Protein AF-W1YPB9-F1 (afdb_monomer_lite)

Structure (mmCIF, N/CA/C/O backbone):
data_AF-W1YPB9-F1
#
_entry.id   AF-W1YPB9-F1
#
loop_
_atom_site.group_PDB
_atom_site.id
_atom_site.type_symbol
_atom_site.label_atom_id
_atom_site.label_alt_id
_atom_site.label_comp_id
_atom_site.label_asym_id
_atom_site.label_entity_id
_atom_site.label_seq_id
_atom_site.pdbx_PDB_ins_code
_atom_site.Cartn_x
_atom_site.Cartn_y
_atom_site.Cartn_z
_atom_site.occupancy
_atom_site.B_iso_or_equiv
_atom_site.auth_seq_id
_atom_site.auth_comp_id
_atom_site.auth_asym_id
_atom_site.auth_atom_id
_atom_site.pdbx_PDB_model_num
ATOM 1 N N . LEU A 1 1 ? -1.089 -9.489 24.897 1.00 40.78 1 LEU A N 1
ATOM 2 C CA . LEU A 1 1 ? -0.245 -9.870 23.741 1.00 40.78 1 LEU A CA 1
ATOM 3 C C . LEU A 1 1 ? -0.240 -8.699 22.773 1.00 40.78 1 LEU A C 1
ATOM 5 O O . LEU A 1 1 ? -1.296 -8.360 22.256 1.00 40.78 1 LEU A O 1
ATOM 9 N N . THR A 1 2 ? 0.892 -8.024 22.595 1.00 49.25 2 THR A N 1
ATOM 10 C CA . THR A 1 2 ? 1.012 -6.949 21.601 1.00 49.25 2 THR A CA 1
ATOM 11 C C . THR A 1 2 ? 0.943 -7.593 20.219 1.00 49.25 2 THR A C 1
ATOM 13 O O . THR A 1 2 ? 1.819 -8.384 19.875 1.00 49.25 2 THR A O 1
ATOM 16 N N . MET A 1 3 ? -0.117 -7.326 19.454 1.00 59.91 3 MET A N 1
ATOM 17 C CA . MET A 1 3 ? -0.225 -7.812 18.076 1.00 59.91 3 MET A CA 1
ATOM 18 C C . MET A 1 3 ? 0.949 -7.268 17.253 1.00 59.91 3 MET A C 1
ATOM 20 O O . MET A 1 3 ? 1.258 -6.074 17.304 1.00 59.91 3 MET A O 1
ATOM 24 N N . SER A 1 4 ? 1.630 -8.146 16.516 1.00 70.62 4 SER A N 1
ATOM 25 C CA . SER A 1 4 ? 2.726 -7.750 15.632 1.00 70.62 4 SER A CA 1
ATOM 26 C C . SER A 1 4 ? 2.153 -7.047 14.402 1.00 70.62 4 SER A C 1
ATOM 28 O O . SER A 1 4 ? 1.528 -7.684 13.565 1.00 70.62 4 SER A O 1
ATOM 30 N N . LYS A 1 5 ? 2.402 -5.740 14.261 1.00 81.44 5 LYS A N 1
ATOM 31 C CA . LYS A 1 5 ? 1.984 -4.912 13.105 1.00 81.44 5 LYS A CA 1
ATOM 32 C C . LYS A 1 5 ? 2.881 -5.109 11.872 1.00 81.44 5 LYS A C 1
ATOM 34 O O . LYS A 1 5 ? 2.849 -4.320 10.933 1.00 81.44 5 LYS A O 1
ATOM 39 N N . ARG A 1 6 ? 3.758 -6.115 11.912 1.00 90.38 6 ARG A N 1
ATOM 40 C CA . ARG A 1 6 ? 4.733 -6.413 10.865 1.00 90.38 6 ARG A CA 1
ATOM 41 C C . ARG A 1 6 ? 4.113 -7.380 9.866 1.00 90.38 6 ARG A C 1
ATOM 43 O O . ARG A 1 6 ? 3.762 -8.497 10.232 1.00 90.38 6 ARG A O 1
ATOM 50 N N . ILE A 1 7 ? 4.071 -6.963 8.610 1.00 92.31 7 ILE A N 1
ATOM 51 C CA . ILE A 1 7 ? 3.704 -7.799 7.467 1.00 92.31 7 ILE A CA 1
ATOM 52 C C . ILE A 1 7 ? 4.955 -8.172 6.666 1.00 92.31 7 ILE A C 1
ATOM 54 O O . ILE A 1 7 ? 5.966 -7.469 6.718 1.00 92.31 7 ILE A O 1
ATOM 58 N N . MET A 1 8 ? 4.893 -9.286 5.939 1.00 94.88 8 MET A N 1
ATOM 59 C 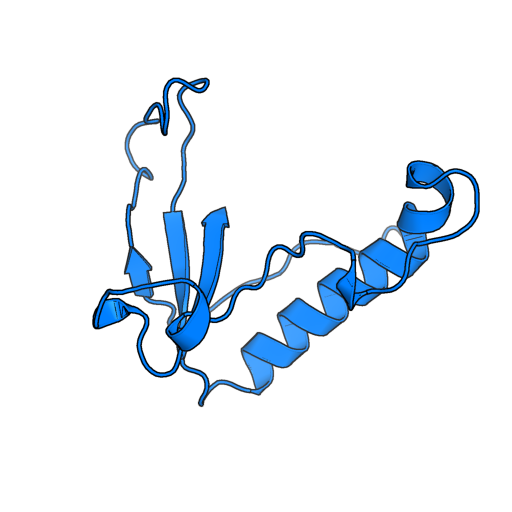CA . MET A 1 8 ? 5.945 -9.728 5.024 1.00 94.88 8 MET A CA 1
ATOM 60 C C . MET A 1 8 ? 5.343 -9.865 3.631 1.00 94.88 8 MET A C 1
ATOM 62 O O . MET A 1 8 ? 4.478 -10.711 3.420 1.00 94.88 8 MET A O 1
ATOM 66 N N . LEU A 1 9 ? 5.818 -9.049 2.694 1.00 96.06 9 LEU A N 1
ATOM 67 C CA . LEU A 1 9 ? 5.423 -9.127 1.291 1.00 96.06 9 LEU A CA 1
ATOM 68 C C . LEU A 1 9 ? 6.408 -10.016 0.535 1.00 96.06 9 LEU A C 1
ATOM 70 O O . LEU A 1 9 ? 7.604 -10.024 0.832 1.00 96.06 9 LEU A O 1
ATOM 74 N N . ARG A 1 10 ? 5.911 -10.774 -0.439 1.00 95.69 10 ARG A N 1
ATOM 75 C CA . ARG A 1 10 ? 6.717 -11.684 -1.261 1.00 95.69 10 ARG A CA 1
ATOM 76 C C . ARG A 1 10 ? 6.474 -11.381 -2.730 1.00 95.69 10 ARG A C 1
ATOM 78 O O . ARG A 1 10 ? 5.374 -10.988 -3.089 1.00 95.69 10 ARG A O 1
ATOM 85 N N . ASN A 1 11 ? 7.494 -11.587 -3.563 1.00 96.06 11 ASN A N 1
ATOM 86 C CA . ASN A 1 11 ? 7.401 -11.449 -5.022 1.00 96.06 11 ASN A CA 1
ATOM 87 C C . ASN A 1 11 ? 6.835 -10.096 -5.498 1.00 96.06 11 ASN A C 1
ATOM 89 O O . ASN A 1 11 ? 6.172 -10.022 -6.528 1.00 96.06 11 ASN A O 1
ATOM 93 N N . VAL A 1 12 ? 7.107 -9.024 -4.751 1.00 97.94 12 VAL A N 1
ATOM 94 C CA . VAL A 1 12 ? 6.746 -7.658 -5.147 1.00 97.94 12 VAL A CA 1
ATOM 95 C C . VAL A 1 12 ? 7.812 -7.063 -6.059 1.00 97.94 12 VAL A C 1
ATOM 97 O O . VAL A 1 12 ? 8.998 -7.383 -5.942 1.00 97.94 12 VAL A O 1
ATOM 100 N N . ARG A 1 13 ? 7.406 -6.147 -6.938 1.00 98.38 13 ARG A N 1
ATOM 101 C CA . ARG A 1 13 ? 8.340 -5.318 -7.710 1.00 98.38 13 ARG A CA 1
ATOM 102 C C . ARG A 1 13 ? 8.669 -4.060 -6.912 1.00 98.38 13 ARG A C 1
ATOM 104 O O . ARG A 1 13 ? 7.771 -3.423 -6.370 1.00 98.38 13 ARG A O 1
ATOM 111 N N . LEU A 1 14 ? 9.946 -3.684 -6.856 1.00 98.38 14 LEU A N 1
ATOM 112 C CA . LEU A 1 14 ? 10.362 -2.410 -6.270 1.00 98.38 14 LEU A CA 1
ATOM 113 C C . LEU A 1 14 ? 10.456 -1.329 -7.352 1.00 98.38 14 LEU A C 1
ATOM 115 O O . LEU A 1 14 ? 11.076 -1.539 -8.394 1.00 98.38 14 LEU A O 1
ATOM 119 N N . SER A 1 15 ? 9.883 -0.163 -7.074 1.00 97.88 15 SER A N 1
ATOM 120 C CA . SER A 1 15 ? 10.091 1.082 -7.819 1.00 97.88 15 SER A CA 1
ATOM 121 C C . SER A 1 15 ? 10.656 2.148 -6.884 1.00 97.88 15 SER A C 1
ATOM 123 O O . SER A 1 15 ? 10.397 2.115 -5.684 1.00 97.88 15 SER A O 1
ATOM 125 N N . TYR A 1 16 ? 11.430 3.098 -7.422 1.00 96.25 16 TYR A N 1
ATOM 126 C CA . TYR A 1 16 ? 12.097 4.148 -6.633 1.00 96.25 16 TYR A CA 1
ATOM 127 C C . TYR A 1 16 ? 12.874 3.586 -5.428 1.00 96.25 16 TYR A C 1
ATOM 129 O O . TYR A 1 16 ? 12.736 4.058 -4.304 1.00 96.25 16 TYR A O 1
ATOM 137 N N . ALA A 1 17 ? 13.657 2.527 -5.658 1.00 97.75 17 ALA A N 1
ATOM 138 C CA . ALA A 1 17 ? 14.364 1.812 -4.602 1.00 97.75 17 ALA A CA 1
ATOM 139 C C . ALA A 1 17 ? 15.573 2.613 -4.082 1.00 97.75 17 ALA A C 1
ATOM 141 O O . ALA A 1 17 ? 16.666 2.575 -4.648 1.00 97.75 17 ALA A O 1
ATOM 142 N N . HIS A 1 18 ? 15.378 3.306 -2.966 1.00 97.88 18 HIS A N 1
ATOM 143 C CA . HIS A 1 18 ? 16.393 3.993 -2.170 1.00 97.88 18 HIS A CA 1
ATOM 144 C C . HIS A 1 18 ? 16.775 3.120 -0.970 1.00 97.88 18 HIS A C 1
ATOM 146 O O . HIS A 1 18 ? 16.535 3.475 0.179 1.00 97.88 18 HIS A O 1
ATOM 152 N N . VAL A 1 19 ? 17.293 1.920 -1.247 1.00 97.44 19 VAL A N 1
ATOM 153 C CA . VAL A 1 19 ? 17.589 0.899 -0.220 1.00 97.44 19 VAL A CA 1
ATOM 154 C C . VAL A 1 19 ? 19.067 0.835 0.169 1.00 97.44 19 VAL A C 1
ATOM 156 O O . VAL A 1 19 ? 19.391 0.314 1.230 1.00 97.44 19 VAL A O 1
ATOM 159 N N . TRP A 1 20 ? 19.949 1.381 -0.671 1.00 97.69 20 TRP A N 1
ATOM 160 C CA . TRP A 1 20 ? 21.395 1.434 -0.425 1.00 97.69 20 TRP A CA 1
ATOM 161 C C . TRP A 1 20 ? 21.823 2.746 0.227 1.00 97.69 20 TRP A C 1
ATOM 163 O O . TRP A 1 20 ? 22.684 2.751 1.098 1.00 97.69 20 TRP A O 1
ATOM 173 N N . GLU A 1 21 ? 21.180 3.845 -0.163 1.00 97.62 21 GLU A N 1
ATOM 174 C CA . GLU A 1 21 ? 21.437 5.187 0.352 1.00 97.62 21 GLU A CA 1
ATOM 175 C C . GLU A 1 21 ? 20.103 5.931 0.510 1.00 97.62 21 GLU A C 1
ATOM 177 O O . GLU A 1 21 ? 19.208 5.770 -0.333 1.00 97.62 21 GLU A O 1
ATOM 182 N N . PRO A 1 22 ? 19.938 6.741 1.572 1.00 97.56 22 PRO A N 1
ATOM 183 C CA . PRO A 1 22 ? 18.718 7.499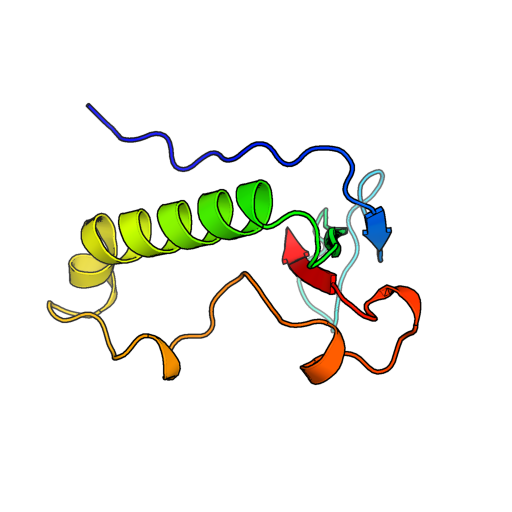 1.786 1.00 97.56 22 PRO A CA 1
ATOM 184 C C . PRO A 1 22 ? 18.614 8.640 0.770 1.00 97.56 22 PRO A C 1
ATOM 186 O O . PRO A 1 22 ? 19.602 9.299 0.447 1.00 97.56 22 PRO A O 1
ATOM 189 N N . LYS A 1 23 ? 17.397 8.931 0.303 1.00 97.25 23 LYS A N 1
ATOM 190 C CA . LYS A 1 23 ? 17.148 10.023 -0.646 1.00 97.25 23 LYS A CA 1
ATOM 191 C C . LYS A 1 23 ? 16.102 10.988 -0.111 1.00 97.25 23 LYS A C 1
ATOM 193 O O . LYS A 1 23 ? 15.104 10.576 0.476 1.00 97.25 23 LYS A O 1
ATOM 198 N N . SER A 1 24 ? 16.327 12.284 -0.325 1.00 96.12 24 SER A N 1
ATOM 199 C CA . SER A 1 24 ? 15.292 13.297 -0.123 1.00 96.12 24 SER A CA 1
ATOM 200 C C . SER A 1 24 ? 14.269 13.203 -1.253 1.00 96.12 24 SER A C 1
ATOM 202 O O . SER A 1 24 ? 14.612 13.318 -2.432 1.00 96.12 24 SER A O 1
ATOM 204 N N . VAL A 1 25 ? 13.007 12.989 -0.892 1.00 90.38 25 VAL A N 1
ATOM 205 C CA . VAL A 1 25 ? 11.873 13.009 -1.821 1.00 90.38 25 VAL A CA 1
ATOM 206 C C . VAL A 1 25 ? 11.071 14.278 -1.542 1.00 90.38 25 VAL A C 1
ATOM 208 O O . VAL A 1 25 ? 10.694 14.530 -0.399 1.00 90.38 25 VAL A O 1
ATOM 211 N N . ASN A 1 26 ? 10.827 15.090 -2.576 1.00 89.62 26 ASN A N 1
ATOM 212 C CA . ASN A 1 26 ? 10.085 16.359 -2.497 1.00 89.62 26 ASN A CA 1
ATOM 213 C C . ASN A 1 26 ? 10.612 17.344 -1.433 1.00 89.62 26 ASN A C 1
ATOM 215 O O . ASN A 1 26 ? 9.832 18.027 -0.775 1.00 89.62 26 ASN A O 1
ATOM 219 N N . GLY A 1 27 ? 11.934 17.398 -1.239 1.00 93.19 27 GLY A N 1
ATOM 220 C CA . GLY A 1 27 ? 12.570 18.299 -0.271 1.00 93.19 27 GLY A CA 1
ATOM 221 C C . GLY A 1 27 ? 12.417 17.875 1.194 1.00 93.19 27 GLY A C 1
ATOM 222 O O . GLY A 1 27 ? 12.759 18.645 2.086 1.00 93.19 27 GLY A O 1
ATOM 223 N N . GLY A 1 28 ? 11.911 16.666 1.459 1.00 94.00 28 GLY A N 1
ATOM 224 C CA . GLY A 1 28 ? 11.851 16.101 2.805 1.00 94.00 28 GLY A CA 1
ATOM 225 C C . GLY A 1 28 ? 13.210 15.621 3.322 1.00 94.00 28 GLY A C 1
ATOM 226 O O . GLY A 1 28 ? 14.200 15.569 2.592 1.00 94.00 28 GLY A O 1
ATOM 227 N N . GLU A 1 29 ? 13.247 15.213 4.587 1.00 96.50 29 GLU A N 1
ATOM 228 C CA . GLU A 1 29 ? 14.408 14.540 5.176 1.00 96.50 29 GLU A CA 1
ATOM 229 C C . GLU A 1 29 ? 14.800 13.293 4.351 1.00 96.50 29 GLU A C 1
ATOM 231 O O . GLU A 1 29 ? 13.904 12.538 3.952 1.00 96.50 29 GLU A O 1
ATOM 236 N N . PRO A 1 30 ? 16.100 13.056 4.079 1.00 97.44 30 PRO A N 1
ATOM 237 C CA . PRO A 1 30 ? 16.546 11.851 3.390 1.00 97.44 30 PRO A CA 1
ATOM 238 C C . PRO A 1 30 ? 16.125 10.579 4.125 1.00 97.44 30 PRO A C 1
ATOM 240 O O . PRO A 1 30 ? 16.416 10.409 5.307 1.00 97.44 30 PRO A O 1
ATOM 243 N N . LYS A 1 31 ? 15.463 9.661 3.414 1.00 97.81 31 LYS A N 1
ATOM 244 C CA . LYS A 1 31 ? 15.010 8.379 3.970 1.00 97.81 31 LYS A CA 1
ATOM 245 C C . LYS A 1 31 ? 15.347 7.228 3.040 1.00 97.81 31 LYS A C 1
ATOM 247 O O . LYS A 1 31 ? 15.331 7.384 1.816 1.00 97.81 31 LYS A O 1
ATOM 252 N N . TYR A 1 32 ? 15.609 6.068 3.634 1.00 98.12 32 TYR A N 1
ATOM 253 C CA . TYR A 1 32 ? 15.512 4.814 2.899 1.00 98.12 32 TYR A CA 1
ATOM 254 C C . TYR A 1 32 ? 14.052 4.597 2.539 1.00 98.12 32 TYR A C 1
ATOM 256 O O . TYR A 1 32 ? 13.180 4.820 3.379 1.00 98.12 32 TYR A O 1
ATOM 264 N N . SER A 1 33 ? 13.789 4.239 1.290 1.00 97.69 33 SER A N 1
ATOM 265 C CA . SER A 1 33 ? 12.419 4.026 0.842 1.00 97.69 33 SER A CA 1
ATOM 266 C C . SER A 1 33 ? 12.339 3.168 -0.409 1.00 97.69 33 SER A C 1
ATOM 26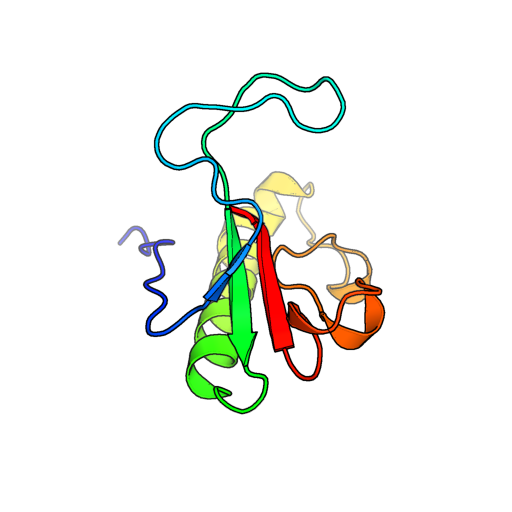8 O O . SER A 1 33 ? 13.299 3.057 -1.171 1.00 97.69 33 SER A O 1
ATOM 270 N N . ALA A 1 34 ? 11.177 2.572 -0.634 1.00 98.12 34 ALA A N 1
ATOM 271 C CA . ALA A 1 34 ? 10.797 2.001 -1.915 1.00 98.12 34 ALA A CA 1
ATOM 272 C C . ALA A 1 34 ? 9.277 2.065 -2.093 1.00 98.12 34 ALA A C 1
ATOM 274 O O . ALA A 1 34 ? 8.514 2.086 -1.127 1.00 98.12 34 ALA A O 1
ATOM 275 N N . SER A 1 35 ? 8.830 2.046 -3.346 1.00 98.25 35 SER A N 1
ATOM 276 C CA . SER A 1 35 ? 7.457 1.689 -3.684 1.00 98.25 35 SER A CA 1
ATOM 277 C C . SER A 1 35 ? 7.388 0.188 -3.943 1.00 98.25 35 SER A C 1
ATOM 279 O O . SER A 1 35 ? 8.116 -0.331 -4.791 1.00 98.25 35 SER A O 1
ATOM 281 N N . LEU A 1 36 ? 6.546 -0.508 -3.185 1.00 98.50 36 LEU A N 1
ATOM 282 C CA . LEU A 1 36 ? 6.355 -1.950 -3.250 1.00 98.50 36 LEU A CA 1
ATOM 283 C C . LEU A 1 36 ? 5.084 -2.216 -4.049 1.00 98.50 36 LEU A C 1
ATOM 285 O O . LEU A 1 36 ? 3.986 -1.922 -3.579 1.00 98.50 36 LEU A O 1
ATOM 289 N N . ILE A 1 37 ? 5.248 -2.744 -5.258 1.00 98.69 37 ILE A N 1
ATOM 290 C CA . ILE A 1 37 ? 4.176 -2.971 -6.226 1.00 98.69 37 ILE A CA 1
ATOM 291 C C . ILE A 1 37 ? 3.713 -4.427 -6.125 1.00 98.69 37 ILE A C 1
ATOM 293 O O . ILE A 1 37 ? 4.517 -5.359 -6.238 1.00 98.69 37 ILE A O 1
ATOM 297 N N . ILE A 1 38 ? 2.412 -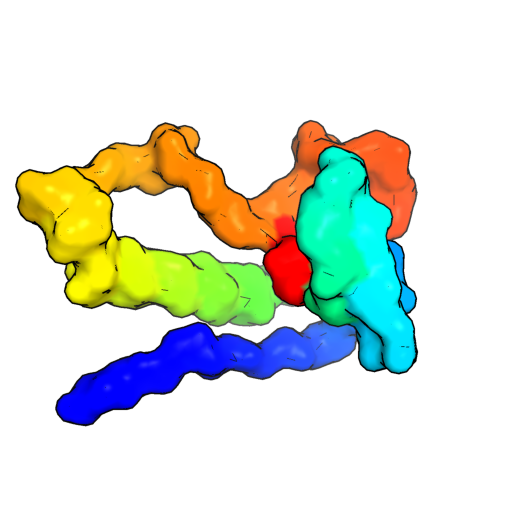4.601 -5.911 1.00 98.62 38 ILE A N 1
ATOM 298 C CA . ILE A 1 38 ? 1.708 -5.863 -5.693 1.00 98.62 38 ILE A CA 1
ATOM 299 C C . ILE A 1 38 ? 0.729 -6.073 -6.858 1.00 98.62 38 ILE A C 1
ATOM 301 O O . ILE A 1 38 ? -0.196 -5.275 -6.996 1.00 98.62 38 ILE A O 1
ATOM 305 N N . PRO A 1 39 ? 0.866 -7.128 -7.677 1.00 98.44 39 PRO A N 1
ATOM 306 C CA . PRO A 1 39 ? -0.116 -7.424 -8.722 1.00 98.44 39 PRO A CA 1
ATOM 307 C C . PRO A 1 39 ? -1.528 -7.593 -8.139 1.00 98.44 39 PRO A C 1
ATOM 309 O O . PRO A 1 39 ? -1.684 -8.269 -7.120 1.00 98.44 39 PRO A O 1
ATOM 312 N N . LYS A 1 40 ? -2.568 -7.049 -8.790 1.00 98.50 40 LYS A N 1
ATOM 313 C CA . LYS A 1 40 ? -3.973 -7.196 -8.344 1.00 98.50 40 LYS A CA 1
ATOM 314 C C . LYS A 1 40 ? -4.440 -8.652 -8.312 1.00 98.50 40 LYS A C 1
ATOM 316 O O . LYS A 1 40 ? -5.298 -9.009 -7.506 1.00 98.50 40 LYS A O 1
ATOM 321 N N . ALA A 1 41 ? -3.819 -9.506 -9.124 1.00 98.25 41 ALA A N 1
ATOM 322 C CA . ALA A 1 41 ? -4.013 -10.950 -9.088 1.00 98.25 41 ALA A CA 1
ATOM 323 C C . ALA A 1 41 ? -3.615 -11.599 -7.743 1.00 98.25 41 ALA A C 1
ATOM 325 O O . ALA A 1 41 ? -4.194 -12.625 -7.379 1.00 98.25 41 ALA A O 1
ATOM 326 N N . ASP A 1 42 ? -2.680 -11.021 -6.973 1.00 98.12 42 ASP A N 1
ATOM 327 C CA . ASP A 1 42 ? -2.310 -11.528 -5.641 1.00 98.12 42 ASP A CA 1
ATOM 328 C C . ASP A 1 42 ? -3.270 -11.004 -4.563 1.00 98.12 42 ASP A C 1
ATOM 330 O O . ASP A 1 42 ? -2.946 -10.197 -3.683 1.00 98.12 42 ASP A O 1
ATOM 334 N N . THR A 1 43 ? -4.508 -11.483 -4.649 1.00 98.12 43 THR A N 1
ATOM 335 C CA . THR A 1 43 ? -5.587 -11.093 -3.737 1.00 98.12 43 THR A CA 1
ATOM 336 C C . THR A 1 43 ? -5.292 -11.475 -2.286 1.00 98.12 43 THR A C 1
ATOM 338 O O . THR A 1 43 ? -5.726 -10.772 -1.373 1.00 98.12 43 THR A O 1
ATOM 341 N N . ALA A 1 44 ? -4.512 -12.534 -2.051 1.00 97.38 44 ALA A N 1
ATOM 342 C CA . ALA A 1 44 ? -4.128 -12.973 -0.713 1.00 97.38 44 ALA A CA 1
ATOM 343 C C . ALA A 1 44 ? -3.186 -11.967 -0.033 1.00 97.38 44 ALA A C 1
ATOM 345 O O . ALA A 1 44 ? -3.402 -11.599 1.126 1.00 97.38 44 ALA A O 1
ATOM 346 N N . MET A 1 45 ? -2.168 -11.481 -0.750 1.00 96.88 45 MET A N 1
ATOM 347 C CA . MET A 1 45 ? -1.265 -10.452 -0.238 1.00 96.88 45 MET A CA 1
ATOM 348 C C . MET A 1 45 ? -2.000 -9.123 -0.014 1.00 96.88 45 MET A C 1
ATOM 350 O O . MET A 1 45 ? -1.810 -8.491 1.025 1.00 96.88 45 MET A O 1
ATOM 354 N N . ILE A 1 46 ? -2.900 -8.733 -0.922 1.00 98.19 46 ILE A N 1
ATOM 355 C CA . ILE A 1 46 ? -3.729 -7.525 -0.769 1.00 98.19 46 ILE A CA 1
ATOM 356 C C . ILE A 1 46 ? -4.617 -7.617 0.479 1.00 98.19 46 ILE A C 1
ATOM 358 O O . ILE A 1 46 ? -4.604 -6.712 1.314 1.00 98.19 46 ILE A O 1
ATOM 362 N N . GLN A 1 47 ? -5.330 -8.732 0.668 1.00 97.19 47 GLN A N 1
ATOM 363 C CA . GLN A 1 47 ? -6.177 -8.954 1.846 1.00 97.19 47 GLN A CA 1
ATOM 364 C C . GLN A 1 47 ? -5.377 -8.950 3.153 1.00 97.19 47 GLN A C 1
ATOM 366 O O . GLN A 1 47 ? -5.861 -8.455 4.171 1.00 97.19 47 GLN A O 1
ATOM 371 N N . MET A 1 48 ? -4.146 -9.469 3.138 1.00 96.06 48 MET A N 1
ATOM 372 C CA . MET A 1 48 ? -3.255 -9.429 4.299 1.00 96.06 48 MET A CA 1
ATOM 373 C C . MET A 1 48 ? -2.921 -7.987 4.705 1.00 96.06 48 MET A C 1
ATOM 375 O O . MET A 1 48 ? -2.983 -7.659 5.892 1.00 96.06 48 MET A O 1
ATOM 379 N N . VAL A 1 49 ? -2.600 -7.122 3.736 1.00 96.56 49 VAL A N 1
ATOM 380 C CA . VAL A 1 49 ? -2.319 -5.698 3.985 1.00 96.56 49 VAL A CA 1
ATOM 381 C C . VAL A 1 49 ? -3.572 -4.974 4.480 1.00 96.56 49 VAL A C 1
ATOM 383 O O . VAL A 1 49 ? -3.516 -4.277 5.493 1.00 96.56 49 VAL A O 1
ATOM 386 N N . GLU A 1 50 ? -4.711 -5.171 3.814 1.00 96.31 50 GLU A N 1
ATOM 387 C CA . GLU A 1 50 ? -6.004 -4.585 4.193 1.00 96.31 50 GLU A CA 1
ATOM 388 C C . GLU A 1 50 ? -6.390 -4.941 5.636 1.00 96.31 50 GLU A C 1
ATOM 390 O O . GLU A 1 50 ? -6.715 -4.061 6.438 1.00 96.31 50 GLU A O 1
ATOM 395 N N . LYS A 1 51 ? -6.253 -6.220 6.007 1.00 95.25 51 LYS A N 1
ATOM 396 C CA . LYS A 1 51 ? -6.515 -6.700 7.367 1.00 95.25 51 LYS A CA 1
ATOM 397 C C . LYS A 1 51 ? -5.590 -6.045 8.393 1.00 95.25 51 LYS A C 1
ATOM 399 O O . LYS A 1 51 ? -6.063 -5.628 9.449 1.00 95.25 51 LYS A O 1
ATOM 404 N N . ALA A 1 52 ? -4.300 -5.908 8.086 1.00 94.94 52 ALA A N 1
ATOM 405 C CA . ALA A 1 52 ? -3.349 -5.247 8.978 1.00 94.94 52 ALA A CA 1
ATOM 406 C C . ALA A 1 52 ? -3.702 -3.764 9.200 1.00 94.94 52 ALA A C 1
ATOM 408 O O . ALA A 1 52 ? -3.631 -3.269 10.326 1.00 94.94 52 ALA A O 1
ATOM 409 N N . ILE A 1 53 ? -4.137 -3.059 8.148 1.00 95.12 53 ILE A N 1
ATOM 410 C CA . ILE A 1 53 ? -4.622 -1.675 8.253 1.00 95.12 53 ILE A CA 1
ATOM 411 C C . ILE A 1 53 ? -5.844 -1.611 9.177 1.00 95.12 53 ILE A C 1
ATOM 413 O O . ILE A 1 53 ? -5.882 -0.782 10.087 1.00 95.12 53 ILE A O 1
ATOM 417 N N . ASP A 1 54 ? -6.831 -2.482 8.969 1.00 94.00 54 ASP A N 1
ATOM 418 C CA . ASP A 1 54 ? -8.050 -2.512 9.781 1.00 94.00 54 ASP A CA 1
ATOM 419 C C . ASP A 1 54 ? -7.767 -2.822 11.255 1.00 94.00 54 ASP A C 1
ATOM 421 O O . ASP A 1 54 ? -8.368 -2.216 12.144 1.00 94.00 54 ASP A O 1
ATOM 425 N N . GLU A 1 55 ? -6.845 -3.740 11.538 1.00 93.25 55 GLU A N 1
ATOM 426 C CA . GLU A 1 55 ? -6.429 -4.067 12.903 1.00 93.25 55 GLU A CA 1
ATOM 427 C C . GLU A 1 55 ? -5.773 -2.870 13.603 1.00 93.25 55 GLU A C 1
ATOM 429 O O . GLU A 1 55 ? -6.086 -2.587 14.765 1.00 93.25 55 GLU A O 1
ATOM 434 N N . VAL A 1 56 ? -4.928 -2.108 12.900 1.00 93.44 56 VAL A N 1
ATOM 435 C CA . VAL A 1 56 ? -4.317 -0.878 13.434 1.00 93.44 56 VAL A CA 1
ATOM 436 C C . VAL A 1 56 ? -5.367 0.211 13.653 1.00 93.44 56 VAL A C 1
ATOM 438 O O . VAL A 1 56 ? -5.388 0.843 14.709 1.00 93.44 56 VAL A O 1
ATOM 441 N N . LEU A 1 57 ? -6.288 0.413 12.707 1.00 93.69 57 LEU A N 1
ATOM 442 C CA . LEU A 1 57 ? -7.369 1.388 12.865 1.00 93.69 57 LEU A CA 1
ATOM 443 C C . LEU A 1 57 ? -8.267 1.052 14.060 1.00 93.69 57 LEU A C 1
ATOM 445 O O . LEU A 1 57 ? -8.639 1.953 14.806 1.00 93.69 57 LEU A O 1
ATOM 449 N N . LYS A 1 58 ? -8.580 -0.226 14.290 1.00 91.62 58 LYS A N 1
ATOM 450 C CA . LYS A 1 58 ? -9.394 -0.656 15.437 1.00 91.62 58 LYS A CA 1
ATOM 451 C C . LYS A 1 58 ? -8.663 -0.497 16.769 1.00 91.62 58 LYS A C 1
ATOM 453 O O . LYS A 1 58 ? -9.272 -0.062 17.742 1.00 91.62 58 LYS A O 1
ATOM 458 N N . SER A 1 59 ? -7.382 -0.861 16.821 1.00 91.25 59 SER A N 1
ATOM 459 C CA . SER A 1 59 ? -6.617 -0.900 18.074 1.00 91.25 59 SER A CA 1
ATOM 460 C C . SER A 1 59 ? -6.031 0.453 18.486 1.00 91.25 59 SER A C 1
ATOM 462 O O . SER A 1 59 ? -6.040 0.782 19.668 1.00 91.25 59 SER A O 1
ATOM 464 N N . GLU A 1 60 ? -5.549 1.258 17.537 1.00 91.75 60 GLU A N 1
ATOM 465 C CA . GLU A 1 60 ? -4.866 2.534 17.811 1.00 91.75 60 GLU A CA 1
ATOM 466 C C . GLU A 1 60 ? -5.631 3.756 17.313 1.00 91.75 60 GLU A C 1
ATOM 468 O O . GLU A 1 60 ? -5.398 4.871 17.788 1.00 91.75 60 GLU A O 1
ATOM 473 N N . GLY A 1 61 ? -6.541 3.567 16.357 1.00 92.00 61 GLY A N 1
ATOM 474 C CA . GLY A 1 61 ? -7.315 4.653 15.771 1.00 92.00 61 GLY A CA 1
ATOM 475 C C . GLY A 1 61 ? -8.058 5.496 16.812 1.00 92.00 61 GLY A C 1
ATOM 476 O O . GLY A 1 61 ? -7.899 6.714 16.771 1.00 92.00 61 GLY A O 1
ATOM 477 N N . PRO A 1 62 ? -8.802 4.922 17.781 1.00 93.06 62 PRO A N 1
ATOM 478 C CA . PRO A 1 62 ? -9.505 5.718 18.789 1.00 93.06 62 PRO A CA 1
ATOM 479 C C . PRO A 1 62 ? -8.579 6.670 19.557 1.00 93.06 62 PRO A C 1
ATOM 481 O O . PRO A 1 62 ? -8.911 7.839 19.722 1.00 93.06 62 PRO A O 1
ATOM 484 N N . GLY A 1 63 ? -7.385 6.214 19.953 1.00 93.38 63 GLY A N 1
ATOM 485 C CA . GLY A 1 63 ? -6.401 7.058 20.637 1.00 93.38 63 GLY A CA 1
ATOM 486 C C . GLY A 1 63 ? -5.835 8.168 19.746 1.00 93.38 63 GLY A C 1
ATOM 487 O O . GLY A 1 63 ? -5.629 9.284 20.214 1.00 93.38 63 GLY A O 1
ATOM 488 N N . LYS A 1 64 ? -5.627 7.895 18.450 1.00 91.81 64 LYS A N 1
ATOM 489 C CA . LYS A 1 64 ? -5.109 8.887 17.490 1.00 91.81 64 LYS A CA 1
ATOM 490 C C . LYS A 1 64 ? -6.152 9.885 16.988 1.00 91.81 64 LYS A C 1
ATOM 492 O O . LYS A 1 64 ? -5.783 10.990 16.608 1.00 91.81 64 LYS A O 1
ATOM 497 N N . PHE A 1 65 ? -7.428 9.508 16.978 1.00 92.62 65 PHE A N 1
ATOM 498 C CA . PHE A 1 65 ? -8.519 10.306 16.411 1.00 92.62 65 PHE A CA 1
ATOM 499 C C . PHE A 1 65 ? -9.486 10.870 17.467 1.00 92.62 65 PHE A C 1
ATOM 501 O O . PHE A 1 65 ? -10.605 11.248 17.134 1.00 92.62 65 PHE A O 1
ATOM 508 N N . GLY A 1 66 ? -9.089 10.931 18.743 1.00 91.25 66 GLY A N 1
ATOM 509 C CA . GLY A 1 66 ? -9.910 11.550 19.794 1.00 91.25 66 GLY A CA 1
ATOM 510 C C . GLY A 1 66 ? -11.191 10.773 20.127 1.00 91.25 66 GLY A C 1
ATOM 511 O O . GLY A 1 66 ? -12.212 11.363 20.461 1.00 91.25 66 GLY A O 1
ATOM 512 N N . GLY A 1 67 ? -11.149 9.445 20.011 1.00 91.75 67 GLY A N 1
ATOM 513 C CA . GLY A 1 67 ? -12.204 8.517 20.420 1.00 91.75 67 GLY A CA 1
ATOM 514 C C . GLY A 1 67 ? -12.911 7.813 19.263 1.00 91.75 67 GLY A C 1
ATOM 515 O O . GLY A 1 67 ? -13.247 6.637 19.394 1.00 91.75 67 GLY A O 1
ATOM 516 N N . LYS A 1 68 ? -13.096 8.471 18.111 1.00 92.38 68 LYS A N 1
ATOM 517 C CA . LYS A 1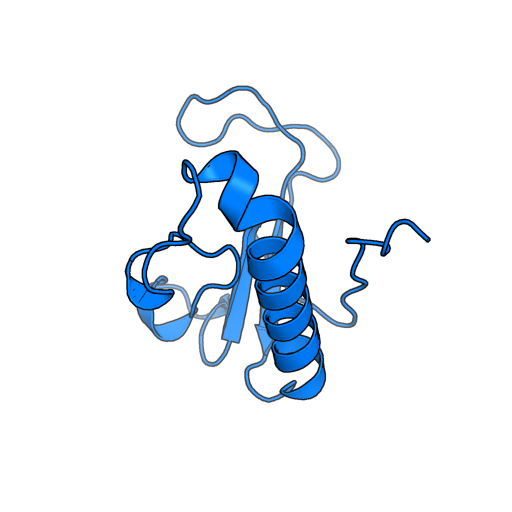 68 ? -13.794 7.884 16.955 1.00 92.38 68 LYS A CA 1
ATOM 518 C C . LYS A 1 68 ? -12.931 7.927 15.701 1.00 92.38 68 LYS A C 1
ATOM 520 O O . LYS A 1 68 ? -12.510 8.988 15.259 1.00 92.38 68 LYS A O 1
ATOM 525 N N . VAL A 1 69 ? -12.730 6.762 15.091 1.00 94.44 69 VAL A N 1
ATOM 526 C CA . VAL A 1 69 ? -12.041 6.648 13.801 1.00 94.44 69 VAL A CA 1
ATOM 527 C C . VAL A 1 69 ? -12.938 7.223 12.692 1.00 94.44 69 VAL A C 1
ATOM 529 O O . VAL A 1 69 ? -14.112 6.840 12.622 1.00 94.44 69 VAL A O 1
ATOM 532 N N . PRO A 1 70 ? -12.432 8.130 11.834 1.00 94.38 70 PRO A N 1
ATOM 533 C CA . PRO A 1 70 ? -13.168 8.621 10.671 1.00 94.38 70 PRO A CA 1
ATOM 534 C C . PRO A 1 70 ? -13.561 7.494 9.700 1.00 94.38 70 PRO A C 1
ATOM 536 O O . PRO A 1 70 ? -12.957 6.418 9.728 1.00 94.38 70 PRO A O 1
ATOM 539 N N . PRO A 1 71 ? -14.537 7.726 8.803 1.00 94.12 71 PRO A N 1
ATOM 540 C CA . PRO A 1 71 ? -14.859 6.776 7.742 1.00 94.12 71 PRO A CA 1
ATOM 541 C C . PRO A 1 71 ? -13.615 6.392 6.931 1.00 94.12 71 PRO A C 1
ATOM 543 O O . PRO A 1 71 ? -12.808 7.248 6.580 1.00 94.12 71 PRO A O 1
ATOM 546 N N . ARG A 1 72 ? -13.473 5.108 6.581 1.00 90.69 72 ARG A N 1
ATOM 547 C CA . ARG A 1 72 ? -12.280 4.586 5.887 1.00 90.69 72 ARG A CA 1
ATOM 548 C C . ARG A 1 72 ? -11.936 5.375 4.618 1.00 90.69 72 ARG A C 1
ATOM 550 O O . ARG A 1 72 ? -10.776 5.702 4.405 1.00 90.69 72 ARG A O 1
ATOM 557 N N . GLY A 1 73 ? -12.945 5.741 3.826 1.00 90.56 73 GLY A N 1
ATOM 558 C CA . GLY A 1 73 ? -12.765 6.505 2.588 1.00 90.56 73 GLY A CA 1
ATOM 559 C C . GLY A 1 73 ? -12.236 7.934 2.773 1.00 90.56 73 GLY A C 1
ATOM 560 O O . GLY A 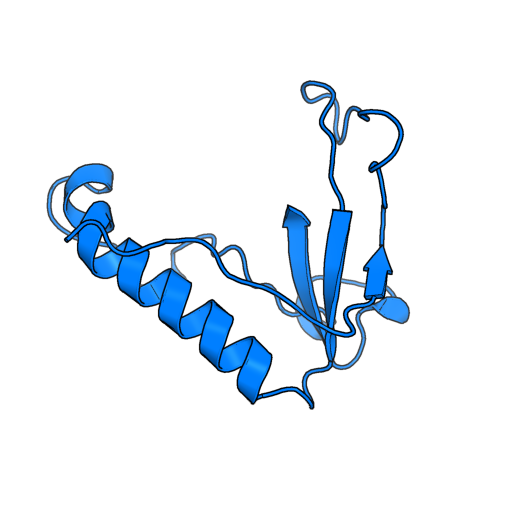1 73 ? -11.746 8.514 1.813 1.00 90.56 73 GLY A O 1
ATOM 561 N N . SER A 1 74 ? -12.294 8.509 3.982 1.00 93.06 74 SER A N 1
ATOM 562 C CA . SER A 1 74 ? -11.685 9.818 4.265 1.00 93.06 74 SER A CA 1
ATOM 563 C C . SER A 1 74 ? -10.238 9.715 4.755 1.00 93.06 74 SER A C 1
ATOM 565 O O . SER A 1 74 ? -9.593 10.737 4.988 1.00 93.06 74 SER A O 1
ATOM 567 N N . LEU A 1 75 ? -9.730 8.501 4.981 1.00 94.12 75 LEU A N 1
ATOM 568 C CA . LEU A 1 75 ? -8.379 8.276 5.480 1.00 94.12 75 LEU A CA 1
ATOM 569 C C . LEU A 1 75 ? -7.386 8.167 4.324 1.00 94.12 75 LEU A C 1
ATOM 571 O O . LEU A 1 75 ? -7.641 7.524 3.309 1.00 94.12 75 LEU A O 1
ATOM 575 N N . LYS A 1 76 ? -6.194 8.737 4.518 1.00 91.56 76 LYS A N 1
ATOM 576 C CA . LYS A 1 76 ? -5.042 8.470 3.651 1.00 91.56 76 LYS A CA 1
ATOM 577 C C . LYS A 1 76 ? -4.424 7.136 4.057 1.00 91.56 76 LYS A C 1
ATOM 579 O O . LYS A 1 76 ? -3.611 7.083 4.978 1.00 91.56 76 LYS A O 1
ATOM 584 N N . LEU A 1 77 ? -4.856 6.068 3.400 1.00 95.44 77 LEU A N 1
ATOM 585 C CA . LEU A 1 77 ? -4.374 4.714 3.655 1.00 95.44 77 LEU A CA 1
ATOM 586 C C . LEU A 1 77 ? -3.069 4.421 2.894 1.00 95.44 77 LEU A C 1
ATOM 588 O O . LEU A 1 77 ? -2.817 5.040 1.857 1.00 95.44 77 LEU A O 1
ATOM 592 N N . PRO A 1 78 ? -2.222 3.507 3.409 1.00 96.06 78 PRO A N 1
ATOM 593 C CA . PRO A 1 78 ? -0.930 3.210 2.796 1.00 96.06 78 PRO A CA 1
ATOM 594 C C . PRO A 1 78 ? -1.036 2.361 1.524 1.00 96.06 78 PRO A C 1
ATOM 596 O O . PRO A 1 78 ? -0.186 2.516 0.653 1.00 96.06 78 PRO A O 1
ATOM 599 N N . LEU A 1 79 ? -2.047 1.489 1.409 1.00 97.69 79 LEU A N 1
ATOM 600 C CA . LEU A 1 79 ? -2.298 0.717 0.192 1.00 97.69 79 LEU A CA 1
ATOM 601 C C . LEU A 1 79 ? -3.054 1.592 -0.815 1.00 97.69 79 LEU A C 1
ATOM 603 O O . LEU A 1 79 ? -4.102 2.154 -0.499 1.00 97.69 79 LEU A O 1
ATOM 607 N N . ARG A 1 80 ? -2.481 1.736 -2.005 1.00 98.00 80 ARG A N 1
ATOM 608 C CA . ARG A 1 80 ? -2.899 2.644 -3.078 1.00 98.00 80 ARG A CA 1
ATOM 609 C C . ARG A 1 80 ? -3.147 1.857 -4.362 1.00 98.00 80 ARG A C 1
ATOM 611 O O . ARG A 1 80 ? -2.569 0.784 -4.535 1.00 98.00 80 ARG A O 1
ATOM 618 N N . ASP A 1 81 ? -3.987 2.389 -5.245 1.00 98.06 81 ASP A N 1
ATOM 619 C CA . ASP A 1 81 ? -4.335 1.744 -6.516 1.00 98.06 81 ASP A CA 1
ATOM 620 C C . ASP A 1 81 ? -3.469 2.319 -7.640 1.00 98.06 81 ASP A C 1
ATOM 622 O O . ASP A 1 81 ? -3.522 3.516 -7.921 1.00 98.06 81 ASP A O 1
ATOM 626 N N . GLY A 1 82 ? -2.650 1.475 -8.265 1.00 98.38 82 GLY A N 1
ATOM 627 C CA . GLY A 1 82 ? -1.750 1.870 -9.340 1.00 98.38 82 GLY A CA 1
ATOM 628 C C . GLY A 1 82 ? -2.477 2.402 -10.573 1.00 98.38 82 GLY A C 1
ATOM 629 O O . GLY A 1 82 ? -2.028 3.392 -11.138 1.00 98.38 82 GLY A O 1
ATOM 630 N N . ASP A 1 83 ? -3.637 1.843 -10.921 1.00 98.25 83 ASP A N 1
ATOM 631 C CA . ASP A 1 83 ? -4.401 2.254 -12.107 1.00 98.25 83 ASP A CA 1
ATOM 632 C C . ASP A 1 83 ? -5.067 3.627 -11.929 1.00 98.25 83 ASP A C 1
ATOM 634 O O . ASP A 1 83 ? -5.392 4.300 -12.904 1.00 98.25 83 ASP A O 1
ATOM 638 N N . THR A 1 84 ? -5.294 4.048 -10.678 1.00 97.19 84 THR A N 1
ATOM 639 C CA . THR A 1 84 ? -5.929 5.341 -10.363 1.00 97.19 84 THR A CA 1
ATOM 640 C C . THR A 1 84 ? -4.909 6.411 -9.967 1.00 97.19 84 THR A C 1
ATOM 642 O O . THR A 1 84 ? -5.086 7.586 -10.280 1.00 97.19 84 THR A O 1
ATOM 645 N N . ASP A 1 85 ? -3.845 6.030 -9.253 1.00 96.56 85 ASP A N 1
ATOM 646 C CA . ASP A 1 85 ? -2.903 6.968 -8.631 1.00 96.56 85 ASP A CA 1
ATOM 647 C C . ASP A 1 85 ? -1.595 7.160 -9.413 1.00 96.56 85 ASP A C 1
ATOM 649 O O . ASP A 1 85 ? -0.727 7.932 -8.974 1.00 96.56 85 ASP A O 1
ATOM 653 N N . ARG A 1 86 ? -1.388 6.424 -10.509 1.00 96.38 86 ARG A N 1
ATOM 654 C CA . ARG A 1 86 ? -0.156 6.465 -11.302 1.00 96.38 86 ARG A CA 1
ATOM 655 C C . ARG A 1 86 ? -0.458 6.478 -12.793 1.00 96.38 86 ARG A C 1
ATOM 657 O O . ARG A 1 86 ? -1.332 5.774 -13.272 1.00 96.38 86 ARG A O 1
ATOM 664 N N . ASP A 1 87 ? 0.346 7.251 -13.508 1.00 95.94 87 ASP A N 1
ATOM 665 C CA . ASP A 1 87 ? 0.441 7.228 -14.967 1.00 95.94 87 ASP A CA 1
ATOM 666 C C . ASP A 1 87 ? 1.786 6.590 -15.351 1.00 95.94 87 ASP A C 1
ATOM 668 O O . ASP A 1 87 ? 2.718 7.245 -15.813 1.00 95.94 87 ASP A O 1
ATOM 672 N N . ASP A 1 88 ? 1.950 5.316 -14.983 1.00 97.00 88 ASP A N 1
ATOM 673 C CA . ASP A 1 88 ? 3.169 4.537 -15.212 1.00 97.00 88 ASP A CA 1
ATOM 674 C C . ASP A 1 88 ? 2.794 3.063 -15.408 1.00 97.00 88 ASP A C 1
ATOM 676 O O . ASP A 1 88 ? 2.178 2.440 -14.540 1.00 97.00 88 ASP A O 1
ATOM 680 N N . ALA A 1 89 ? 3.203 2.487 -16.541 1.00 97.50 89 ALA A N 1
ATOM 681 C CA . ALA A 1 89 ? 2.911 1.103 -16.907 1.00 97.50 89 ALA A CA 1
ATOM 682 C C . ALA A 1 89 ? 3.433 0.070 -15.890 1.00 97.50 89 ALA A C 1
ATOM 684 O O . ALA A 1 89 ? 2.931 -1.050 -15.841 1.00 97.50 89 ALA A O 1
ATOM 685 N N . ALA A 1 90 ? 4.421 0.416 -15.058 1.00 97.88 90 ALA A N 1
ATOM 686 C CA . ALA A 1 90 ? 4.888 -0.447 -13.977 1.00 97.88 90 ALA A CA 1
ATOM 687 C C . ALA A 1 90 ? 3.842 -0.666 -12.870 1.00 97.88 90 ALA A C 1
ATOM 689 O O . ALA A 1 90 ? 3.986 -1.625 -12.112 1.00 97.88 90 ALA A O 1
ATOM 690 N N . TYR A 1 91 ? 2.832 0.205 -12.777 1.00 98.62 91 TYR A N 1
ATOM 691 C CA . TYR A 1 91 ? 1.764 0.176 -11.775 1.00 98.62 91 TYR A CA 1
ATOM 692 C C . TYR A 1 91 ? 0.410 -0.274 -12.346 1.00 98.62 91 TYR A C 1
ATOM 694 O O . TYR A 1 91 ? -0.556 -0.357 -11.590 1.00 98.62 91 TYR A O 1
ATOM 702 N N . ALA A 1 92 ? 0.338 -0.578 -13.644 1.00 98.38 92 ALA A N 1
ATOM 703 C CA . ALA A 1 92 ? -0.874 -1.099 -14.265 1.00 98.38 92 ALA A CA 1
ATOM 704 C C . ALA A 1 92 ? -1.254 -2.468 -13.670 1.00 98.38 92 ALA A C 1
ATOM 706 O O . ALA A 1 92 ? -0.380 -3.311 -13.449 1.00 98.38 92 ALA A O 1
ATOM 707 N N . ASP A 1 93 ? -2.549 -2.678 -13.421 1.00 98.38 93 ASP A N 1
ATOM 708 C CA . ASP A 1 93 ? -3.109 -3.877 -12.778 1.00 98.38 93 ASP A CA 1
ATOM 709 C C . ASP A 1 93 ? -2.419 -4.233 -11.444 1.00 98.38 93 ASP A C 1
ATOM 711 O O . ASP A 1 93 ? -2.182 -5.397 -11.098 1.00 98.38 93 ASP A O 1
ATOM 715 N N . ALA A 1 94 ? -2.057 -3.206 -10.670 1.00 98.62 94 ALA A N 1
ATOM 716 C CA . ALA A 1 94 ? -1.342 -3.371 -9.414 1.00 98.62 94 ALA A CA 1
ATOM 717 C C . ALA A 1 94 ? -1.876 -2.469 -8.296 1.00 98.62 94 ALA A C 1
ATOM 719 O O . ALA A 1 94 ? -2.357 -1.358 -8.506 1.00 98.62 94 ALA A O 1
ATOM 720 N N . MET A 1 95 ? -1.734 -2.953 -7.067 1.00 98.62 95 MET A N 1
ATOM 721 C CA . MET A 1 95 ? -1.761 -2.139 -5.858 1.00 98.62 95 MET A CA 1
ATOM 722 C C . MET A 1 95 ? -0.325 -1.780 -5.474 1.00 98.62 95 MET A C 1
ATOM 724 O O . MET A 1 95 ? 0.619 -2.481 -5.837 1.00 98.62 95 MET A O 1
ATOM 728 N N . PHE A 1 96 ? -0.122 -0.722 -4.699 1.00 98.56 96 PHE A N 1
ATOM 729 C CA . PHE A 1 96 ? 1.208 -0.404 -4.183 1.00 98.56 96 PHE A CA 1
ATOM 730 C C . PHE A 1 96 ? 1.164 0.280 -2.822 1.00 98.56 96 PHE A C 1
ATOM 732 O O . PHE A 1 96 ? 0.147 0.835 -2.410 1.00 98.56 96 PHE A O 1
ATOM 739 N N . LEU A 1 97 ? 2.294 0.262 -2.124 1.00 97.56 97 LEU A N 1
ATOM 740 C CA . LEU A 1 97 ? 2.518 1.062 -0.922 1.00 97.56 97 LEU A CA 1
ATOM 741 C C . LEU A 1 97 ? 3.953 1.578 -0.891 1.00 97.56 97 LEU A C 1
ATOM 743 O O . LEU A 1 97 ? 4.861 0.945 -1.425 1.00 97.56 97 LEU A O 1
ATOM 747 N N . ASN A 1 98 ? 4.155 2.731 -0.263 1.00 96.62 98 ASN A N 1
ATOM 748 C CA . ASN A 1 98 ? 5.484 3.296 -0.057 1.00 96.62 98 ASN A CA 1
ATOM 749 C C . ASN A 1 98 ? 5.930 2.987 1.374 1.00 96.62 98 ASN A C 1
ATOM 751 O O . ASN A 1 98 ? 5.186 3.288 2.312 1.00 96.62 98 ASN A O 1
ATOM 755 N N . ALA A 1 99 ? 7.118 2.406 1.527 1.00 94.75 99 ALA A N 1
ATOM 756 C CA . ALA A 1 99 ? 7.729 2.094 2.818 1.00 94.75 99 ALA A CA 1
ATOM 757 C C . ALA A 1 99 ? 9.148 2.647 2.895 1.00 94.75 99 ALA A C 1
ATOM 759 O O . ALA A 1 99 ? 9.776 2.765 1.818 1.00 94.75 99 ALA A O 1
#

pLDDT: mean 94.02, std 8.78, range [40.78, 98.69]

Secondary structure (DSSP, 8-state):
----------SPEEEEEEEEEEE-STTPPPEEEEEEEEETT-HHHHHHHHHHHHHHHHHHHHHHTTTSPPPGGGS--S-EEHHHH---GGGTTEEEEE-

Organism: NCBI:txid408170

InterPro domains:
  IPR012340 Nucleic acid-binding, OB-fold [G3DSA:2.40.50.140] (2-99)
  IPR012340 Nucleic acid-binding, OB-fold [SSF50249] (5-98)
  IPR022595 Enterobacter phage Enc34, ssDNA-binding protein [PF10991] (6-99)

Sequence (99 aa):
LTMSKRIMLRNVRLSYAHVWEPKSVNGGEPKYSASLIIPKADTAMIQMVEKAIDEVLKSEGPGKFGGKVPPRGSLKLPLRDGDTDRDDAAYADAMFLNA

Radius of gyration: 15.06 Å; chains: 1; bounding box: 36×31×41 Å

Foldseek 3Di:
DPDDLDDDDPPWDWDPQQQPHFDDDPNDDTDGKTKTKAALVPVVSVVVLVVSQVVCCVPCVCVVPVHDHPDPVVDPDQWAQLVPPHPDPSRPNIIIGMD